Protein AF-A0A9P3Q7B0-F1 (afdb_monomer)

Foldseek 3Di:
DPVVVVVVVVVVVVVVVVVVVVVVVVVPVDDDCVVVVLLVLLCVLLVLLVVLLVVLVVLCVVCVVQQDPQLVVLSVQLVVLSVVLVVCVVPPSVSSSVSSNSSNVSSVVSVVRRVVSNVVCVVDDDD

Organism: NCBI:txid2871094

Secondary structure (DSSP, 8-state):
--HHHHHHHHHHHHHHHHHHHHHHHHT----SSHHHHHHHHHHHHHHHHHHHHHHHHHHHHHTTTT--HHHHHHHHHHHHHHHHHHHHHTT-HHHHHHHHHHHHHHHHHHHHHHHHHHHHHHHS---

pLDDT: mean 84.86, std 16.83, range [44.66, 98.56]

Mean predicted aligned error: 12.09 Å

Sequence (127 aa):
MIATCIGIAVVVIVALILLIRRRRRRRAARGHSDAGGRVDSLEQALSTADARLRQISDYVAKHRKAVGDQAQAQLEDAKRHLAAAHGKQASNEAEAIAYANRASVLAARAQELANADVVAAHRTPRR

Structure (mmCIF, N/CA/C/O backbone):
data_AF-A0A9P3Q7B0-F1
#
_entry.id   AF-A0A9P3Q7B0-F1
#
loop_
_atom_site.group_PDB
_atom_site.id
_atom_site.type_symbol
_atom_site.label_atom_id
_atom_site.label_alt_id
_atom_site.label_comp_id
_atom_site.label_asym_id
_atom_site.label_entity_id
_atom_site.label_seq_id
_atom_site.pdbx_PDB_ins_code
_atom_site.Cartn_x
_atom_site.Cartn_y
_atom_site.Cartn_z
_atom_site.occupancy
_atom_site.B_iso_or_equiv
_atom_site.auth_seq_id
_atom_site.auth_comp_id
_atom_site.auth_asym_id
_atom_site.auth_atom_id
_atom_site.pdbx_PDB_model_num
ATOM 1 N N . MET A 1 1 ? 18.758 -34.268 30.892 1.00 52.72 1 MET A N 1
ATOM 2 C CA . MET A 1 1 ? 18.808 -32.946 31.564 1.00 52.72 1 MET A CA 1
ATOM 3 C C . MET A 1 1 ? 18.527 -31.745 30.640 1.00 52.72 1 MET A C 1
ATOM 5 O O . MET A 1 1 ? 18.450 -30.642 31.151 1.00 52.72 1 MET A O 1
ATOM 9 N N . ILE A 1 2 ? 18.307 -31.915 29.323 1.00 48.97 2 ILE A N 1
ATOM 10 C CA . ILE A 1 2 ? 18.069 -30.788 28.384 1.00 48.97 2 ILE A CA 1
ATOM 11 C C . ILE A 1 2 ? 16.562 -30.480 28.192 1.00 48.97 2 ILE A C 1
ATOM 13 O O . ILE A 1 2 ? 16.186 -29.345 27.916 1.00 48.97 2 ILE A O 1
ATOM 17 N N . ALA A 1 3 ? 15.675 -31.458 28.421 1.00 48.75 3 ALA A N 1
ATOM 18 C CA . ALA A 1 3 ? 14.228 -31.314 28.200 1.00 48.75 3 ALA A CA 1
ATOM 19 C C . ALA A 1 3 ? 13.498 -30.440 29.245 1.00 48.75 3 ALA A C 1
ATOM 21 O O . ALA A 1 3 ? 12.457 -29.861 28.948 1.00 48.75 3 ALA A O 1
ATOM 22 N N . THR A 1 4 ? 14.045 -30.292 30.454 1.00 51.44 4 THR A N 1
ATOM 23 C CA . THR A 1 4 ? 13.454 -29.467 31.523 1.00 51.44 4 THR A CA 1
ATOM 24 C C . THR A 1 4 ? 13.692 -27.968 31.324 1.00 51.44 4 THR A C 1
ATOM 26 O O . THR A 1 4 ? 12.885 -27.155 31.772 1.00 51.44 4 THR A O 1
ATOM 29 N N . CYS A 1 5 ? 14.742 -27.581 30.593 1.00 49.06 5 CYS A N 1
ATOM 30 C CA . CYS A 1 5 ? 15.088 -26.174 30.367 1.00 49.06 5 CYS A CA 1
ATOM 31 C C . CYS A 1 5 ? 14.077 -25.452 29.457 1.00 49.06 5 CYS A C 1
ATOM 33 O O . CYS A 1 5 ? 13.822 -24.262 29.638 1.00 49.06 5 CYS A O 1
ATOM 35 N N . ILE A 1 6 ? 13.454 -26.175 28.519 1.00 59.09 6 ILE A N 1
ATOM 36 C CA . ILE A 1 6 ? 12.501 -25.607 27.552 1.00 59.09 6 ILE A CA 1
ATOM 37 C C . ILE A 1 6 ? 11.176 -25.255 28.239 1.00 59.09 6 ILE A C 1
ATOM 39 O O . ILE A 1 6 ? 10.628 -24.178 28.008 1.00 59.09 6 ILE A O 1
ATOM 43 N N . GLY A 1 7 ? 10.697 -26.115 29.144 1.00 58.34 7 GLY A N 1
ATOM 44 C CA . GLY A 1 7 ? 9.463 -25.863 29.893 1.00 58.34 7 GLY A CA 1
ATOM 45 C C . GLY A 1 7 ? 9.552 -24.600 30.751 1.00 58.34 7 GLY A C 1
ATOM 46 O O . GLY A 1 7 ? 8.640 -23.776 30.747 1.00 58.34 7 GLY A O 1
ATOM 47 N N . ILE A 1 8 ? 10.693 -24.391 31.415 1.00 69.44 8 ILE A N 1
ATOM 48 C CA . ILE A 1 8 ? 10.925 -23.207 32.252 1.00 69.44 8 ILE A CA 1
ATOM 49 C C . ILE A 1 8 ? 11.032 -21.946 31.387 1.00 69.44 8 ILE A C 1
ATOM 51 O O . ILE A 1 8 ? 10.427 -20.930 31.722 1.00 69.44 8 ILE A O 1
ATOM 55 N N . ALA A 1 9 ? 11.723 -22.010 30.244 1.00 66.12 9 ALA A N 1
ATOM 56 C CA . ALA A 1 9 ? 11.837 -20.874 29.332 1.00 66.12 9 ALA A CA 1
ATOM 57 C C . ALA A 1 9 ? 10.467 -20.420 28.799 1.00 66.12 9 ALA A C 1
ATOM 59 O O . ALA A 1 9 ? 10.179 -19.224 28.788 1.00 66.12 9 ALA A O 1
ATOM 60 N N . VAL A 1 10 ? 9.586 -21.359 28.434 1.00 72.06 10 VAL A N 1
ATOM 61 C CA . VAL A 1 10 ? 8.226 -21.041 27.969 1.00 72.06 10 VAL A CA 1
ATOM 62 C C . VAL A 1 10 ? 7.396 -20.413 29.088 1.00 72.06 10 VAL A C 1
ATOM 64 O O . VAL A 1 10 ? 6.738 -19.400 28.860 1.00 72.06 10 VAL A O 1
ATOM 67 N N . VAL A 1 11 ? 7.470 -20.939 30.314 1.00 77.19 11 VAL A N 1
ATOM 68 C CA . VAL A 1 11 ? 6.743 -20.376 31.464 1.00 77.19 11 VAL A CA 1
ATOM 69 C C . VAL A 1 11 ? 7.245 -18.974 31.809 1.00 77.19 11 VAL A C 1
ATOM 71 O O . VAL A 1 11 ? 6.433 -18.083 32.057 1.00 77.19 11 VAL A O 1
ATOM 74 N N . VAL A 1 12 ? 8.558 -18.739 31.760 1.00 78.69 12 VAL A N 1
ATOM 75 C CA . VAL A 1 12 ? 9.146 -17.414 31.997 1.00 78.69 12 VAL A CA 1
ATOM 76 C C . VAL A 1 12 ? 8.724 -16.440 30.906 1.00 78.69 12 VAL A C 1
ATOM 78 O O . VAL A 1 12 ? 8.290 -15.343 31.235 1.00 78.69 12 VAL A O 1
ATOM 81 N N . ILE A 1 13 ? 8.763 -16.834 29.630 1.00 78.56 13 ILE A N 1
ATOM 82 C CA . ILE A 1 13 ? 8.332 -15.989 28.507 1.00 78.56 13 ILE A CA 1
ATOM 83 C C . ILE A 1 13 ? 6.843 -15.653 28.625 1.00 78.56 13 ILE A C 1
ATOM 85 O O . ILE A 1 13 ? 6.466 -14.490 28.491 1.00 78.56 13 ILE A O 1
ATOM 89 N N . VAL A 1 14 ? 5.994 -16.629 28.950 1.00 81.25 14 VAL A N 1
ATOM 90 C CA . VAL A 1 14 ? 4.556 -16.408 29.159 1.00 81.25 14 VAL A CA 1
ATOM 91 C C . VAL A 1 14 ? 4.317 -15.498 30.365 1.00 81.25 14 VAL A C 1
ATOM 93 O O . VAL A 1 14 ? 3.534 -14.554 30.266 1.00 81.25 14 VAL A O 1
ATOM 96 N N . ALA A 1 15 ? 5.031 -15.696 31.474 1.00 80.81 15 ALA A N 1
ATOM 97 C CA . ALA A 1 15 ? 4.951 -14.826 32.643 1.00 80.81 15 ALA A CA 1
ATOM 98 C C . ALA A 1 15 ? 5.420 -13.396 32.328 1.00 80.81 15 ALA A C 1
ATOM 100 O O . ALA A 1 15 ? 4.790 -12.436 32.769 1.00 80.81 15 ALA A O 1
ATOM 101 N N . LEU A 1 16 ? 6.466 -13.235 31.512 1.00 79.62 16 LEU A N 1
ATOM 102 C CA . LEU A 1 16 ? 6.986 -11.939 31.075 1.00 79.62 16 LEU A CA 1
ATOM 103 C C . LEU A 1 16 ? 5.997 -11.235 30.141 1.00 79.62 16 LEU A C 1
ATOM 105 O O . LEU A 1 16 ? 5.725 -10.048 30.313 1.00 79.62 16 LEU A O 1
ATOM 109 N N . ILE A 1 17 ? 5.378 -11.971 29.215 1.00 79.88 17 ILE A N 1
ATOM 110 C CA . ILE A 1 17 ? 4.319 -11.469 28.332 1.00 79.88 17 ILE A CA 1
ATOM 111 C C . ILE A 1 17 ? 3.091 -11.054 29.151 1.00 79.88 17 ILE A C 1
ATOM 113 O O . ILE A 1 17 ? 2.539 -9.972 28.934 1.00 79.88 17 ILE A O 1
ATOM 117 N N . LEU A 1 18 ? 2.673 -11.861 30.130 1.00 81.69 18 LEU A N 1
ATOM 118 C CA . LEU A 1 18 ? 1.553 -11.539 31.015 1.00 81.69 18 LEU A CA 1
ATOM 119 C C . LEU A 1 18 ? 1.874 -10.354 31.931 1.00 81.69 18 LEU A C 1
ATOM 121 O O . LEU A 1 18 ? 1.006 -9.505 32.143 1.00 81.69 18 LEU A O 1
ATOM 125 N N . LEU A 1 19 ? 3.113 -10.225 32.410 1.00 76.19 19 LEU A N 1
ATOM 126 C CA . LEU A 1 19 ? 3.568 -9.071 33.184 1.00 76.19 19 LEU A CA 1
ATOM 127 C C . LEU A 1 19 ? 3.649 -7.809 32.330 1.00 76.19 19 LEU A C 1
ATOM 129 O O . LEU A 1 19 ? 3.211 -6.761 32.794 1.00 76.19 19 LEU A O 1
ATOM 133 N N . ILE A 1 20 ? 4.103 -7.882 31.077 1.00 73.50 20 ILE A N 1
ATOM 134 C CA . ILE A 1 20 ? 4.085 -6.745 30.147 1.00 73.50 20 ILE A CA 1
ATOM 135 C C . ILE A 1 20 ? 2.639 -6.350 29.824 1.00 73.50 20 ILE A C 1
ATOM 137 O O . ILE A 1 20 ? 2.316 -5.161 29.864 1.00 73.50 20 ILE A O 1
ATOM 141 N N . ARG A 1 21 ? 1.729 -7.311 29.601 1.00 69.94 21 ARG A N 1
ATOM 142 C CA . ARG A 1 21 ? 0.290 -7.031 29.430 1.00 69.94 21 ARG A CA 1
ATOM 143 C C . ARG A 1 21 ? -0.315 -6.413 30.690 1.00 69.94 21 ARG A C 1
ATOM 145 O O . ARG A 1 21 ? -1.076 -5.455 30.585 1.00 69.94 21 ARG A O 1
ATOM 152 N N . ARG A 1 22 ? 0.032 -6.899 31.886 1.00 66.88 22 ARG A N 1
ATOM 153 C CA . ARG A 1 22 ? -0.481 -6.380 33.167 1.00 66.88 22 ARG A CA 1
ATOM 154 C C . ARG A 1 22 ? 0.117 -5.015 33.515 1.00 66.88 22 ARG A C 1
ATOM 156 O O . ARG A 1 22 ? -0.589 -4.171 34.055 1.00 66.88 22 ARG A O 1
ATOM 163 N N . ARG A 1 23 ? 1.380 -4.755 33.164 1.00 55.44 23 ARG A N 1
ATOM 164 C CA . ARG A 1 23 ? 2.056 -3.461 33.353 1.00 55.44 23 ARG A CA 1
ATOM 165 C C . ARG A 1 23 ? 1.572 -2.424 32.335 1.00 55.44 23 ARG A C 1
ATOM 167 O O . ARG A 1 23 ? 1.398 -1.272 32.717 1.00 55.44 23 ARG A O 1
ATOM 174 N N . ARG A 1 24 ? 1.228 -2.838 31.104 1.00 54.94 24 ARG A N 1
ATOM 175 C CA . ARG A 1 24 ? 0.453 -2.011 30.157 1.00 54.94 24 ARG A CA 1
ATOM 176 C C . ARG A 1 24 ? -0.932 -1.670 30.717 1.00 54.94 24 ARG A C 1
ATOM 178 O O . ARG A 1 24 ? -1.316 -0.511 30.660 1.00 54.94 24 ARG A O 1
ATOM 185 N N . ARG A 1 25 ? -1.627 -2.618 31.364 1.00 52.28 25 ARG A N 1
ATOM 186 C CA . ARG A 1 25 ? -2.909 -2.340 32.049 1.00 52.28 25 ARG A CA 1
ATOM 187 C C . ARG A 1 25 ? -2.772 -1.398 33.254 1.00 52.28 25 ARG A C 1
ATOM 189 O O . ARG A 1 25 ? -3.683 -0.626 33.507 1.00 52.28 25 ARG A O 1
ATOM 196 N N . ARG A 1 26 ? -1.644 -1.399 33.979 1.00 46.22 26 ARG A N 1
ATOM 197 C CA . ARG A 1 26 ? -1.422 -0.479 35.119 1.00 46.22 26 ARG A CA 1
ATOM 198 C C . ARG A 1 26 ? -1.002 0.945 34.725 1.00 46.22 26 ARG A C 1
ATOM 200 O O . ARG A 1 26 ? -1.032 1.819 35.581 1.00 46.22 26 ARG A O 1
ATOM 207 N N . ARG A 1 27 ? -0.654 1.209 33.459 1.00 46.12 27 ARG A N 1
ATOM 208 C CA . ARG A 1 27 ? -0.485 2.585 32.944 1.00 46.12 27 ARG A CA 1
ATOM 209 C C . ARG A 1 27 ? -1.805 3.232 32.498 1.00 46.12 27 ARG A C 1
ATOM 211 O O . ARG A 1 27 ? -1.804 4.410 32.173 1.00 46.12 27 ARG A O 1
ATOM 218 N N . ALA A 1 28 ? -2.922 2.505 32.552 1.00 50.47 28 ALA A N 1
ATOM 219 C CA . ALA A 1 28 ? -4.246 2.985 32.150 1.00 50.47 28 ALA A CA 1
ATOM 220 C C . ALA A 1 28 ? -5.031 3.702 33.274 1.00 50.47 28 ALA A C 1
ATOM 222 O O . ALA A 1 28 ? -6.243 3.847 33.177 1.00 50.47 28 ALA A O 1
ATOM 223 N N . ALA A 1 29 ? -4.368 4.161 34.343 1.00 51.47 29 ALA A N 1
ATOM 224 C CA . ALA A 1 29 ? -5.009 4.880 35.453 1.00 51.47 29 ALA A CA 1
ATOM 225 C C . ALA A 1 29 ? -4.973 6.417 35.301 1.00 51.47 29 ALA A C 1
ATOM 227 O O . ALA A 1 29 ? -4.887 7.133 36.295 1.00 51.47 29 ALA A O 1
ATOM 228 N N . ARG A 1 30 ? -5.030 6.929 34.064 1.00 44.66 30 ARG A N 1
ATOM 229 C CA . ARG A 1 30 ? -5.356 8.333 33.748 1.00 44.66 30 ARG A CA 1
ATOM 230 C C . ARG A 1 30 ? -6.163 8.375 32.452 1.00 44.66 30 ARG A C 1
ATOM 232 O O . ARG A 1 30 ? -5.621 8.594 31.376 1.00 44.66 30 ARG A O 1
ATOM 239 N N . GLY A 1 31 ? -7.451 8.070 32.558 1.00 58.44 31 GLY A N 1
ATOM 240 C CA . GLY A 1 31 ? -8.392 8.170 31.449 1.00 58.44 31 GLY A CA 1
ATOM 241 C 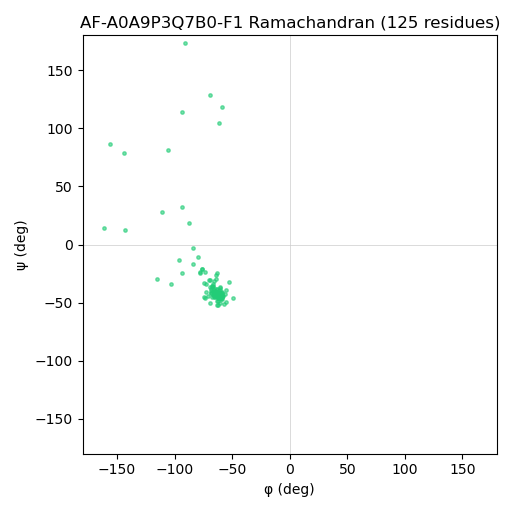C . GLY A 1 31 ? -9.091 9.524 31.448 1.00 58.44 31 GLY A C 1
ATOM 242 O O . GLY A 1 31 ? -9.868 9.780 32.361 1.00 58.44 31 GLY A O 1
ATOM 243 N N . HIS A 1 32 ? -8.831 10.345 30.421 1.00 49.97 32 HIS A N 1
ATOM 244 C CA . HIS A 1 32 ? -9.825 11.271 29.844 1.00 49.97 32 HIS A CA 1
ATOM 245 C C . HIS A 1 32 ? -9.494 11.784 28.412 1.00 49.97 32 HIS A C 1
ATOM 247 O O . HIS A 1 32 ? -10.115 12.730 27.946 1.00 49.97 32 HIS A O 1
ATOM 253 N N . SER A 1 33 ? -8.552 11.191 27.658 1.00 53.69 33 SER A N 1
ATOM 254 C CA . SER A 1 33 ? -8.261 11.654 26.272 1.00 53.69 33 SER A CA 1
ATOM 255 C C . SER A 1 33 ? -7.926 10.541 25.265 1.00 53.69 33 SER A C 1
ATOM 257 O O . SER A 1 33 ? -7.473 10.817 24.161 1.00 53.69 33 SER A O 1
ATOM 259 N N . ASP A 1 34 ? -8.164 9.274 25.614 1.00 60.72 34 ASP A N 1
ATOM 260 C CA . ASP A 1 34 ? -7.735 8.118 24.805 1.00 60.72 34 ASP A CA 1
ATOM 261 C C . ASP A 1 34 ? -8.640 7.850 23.585 1.00 60.72 34 ASP A C 1
ATOM 263 O O . ASP A 1 34 ? -8.197 7.261 22.610 1.00 60.72 34 ASP A O 1
ATOM 267 N N . ALA A 1 35 ? -9.903 8.294 23.605 1.00 61.56 35 ALA A N 1
ATOM 268 C CA . ALA A 1 35 ? -10.815 8.101 22.474 1.00 61.56 35 ALA A CA 1
ATOM 269 C C . ALA A 1 35 ? -10.495 9.036 21.295 1.00 61.56 35 ALA A C 1
ATOM 271 O O . ALA A 1 35 ? -10.417 8.564 20.168 1.00 61.56 35 ALA A O 1
ATOM 272 N N . GLY A 1 36 ? -10.249 10.325 21.563 1.00 64.69 36 GLY A N 1
ATOM 273 C CA . GLY A 1 36 ? -9.905 11.306 20.524 1.00 64.69 36 GLY A CA 1
ATOM 274 C C . GLY A 1 36 ? -8.605 10.945 19.811 1.00 64.69 36 GLY A C 1
ATOM 275 O O . GLY A 1 36 ? -8.603 10.742 18.606 1.00 64.69 36 GLY A O 1
ATOM 276 N N . GLY A 1 37 ? -7.532 10.699 20.572 1.00 71.19 37 GLY A N 1
ATOM 277 C CA . GLY A 1 37 ? -6.232 10.377 19.977 1.00 71.19 37 GLY A CA 1
ATOM 278 C C . GLY A 1 37 ? -6.200 9.070 19.174 1.00 71.19 37 GLY A C 1
ATOM 279 O O . GLY A 1 37 ? -5.380 8.939 18.264 1.00 71.19 37 GLY A O 1
ATOM 280 N N . ARG A 1 38 ? -7.075 8.098 19.473 1.00 74.00 38 ARG A N 1
ATOM 281 C CA . ARG A 1 38 ? -7.209 6.891 18.644 1.00 74.00 38 ARG A CA 1
ATOM 282 C C . ARG A 1 38 ? -7.926 7.183 17.331 1.00 74.00 38 ARG A C 1
ATOM 284 O O . ARG A 1 38 ? -7.381 6.810 16.296 1.00 74.00 38 ARG A O 1
ATOM 291 N N . VAL A 1 39 ? -9.043 7.913 17.377 1.00 75.19 39 VAL A N 1
ATOM 292 C CA . VAL A 1 39 ? -9.805 8.293 16.177 1.00 75.19 39 VAL A CA 1
ATOM 293 C C . VAL A 1 39 ? -8.938 9.136 15.244 1.00 75.19 39 VAL A C 1
ATOM 295 O O . VAL A 1 39 ? -8.862 8.837 14.055 1.00 75.19 39 VAL A O 1
ATOM 298 N N . ASP A 1 40 ? -8.183 10.089 15.797 1.00 83.62 40 ASP A N 1
ATOM 299 C CA . ASP A 1 40 ? -7.205 10.881 15.045 1.00 83.62 40 ASP A CA 1
ATOM 300 C C . ASP A 1 40 ? -6.132 9.985 14.397 1.00 83.62 40 ASP A C 1
ATOM 302 O O . ASP A 1 40 ? -5.772 10.156 13.232 1.00 83.62 40 ASP A O 1
ATOM 306 N N . SER A 1 41 ? -5.643 8.975 15.130 1.00 89.75 41 SER A N 1
ATOM 307 C CA . SER A 1 41 ? -4.657 8.014 14.610 1.00 89.75 41 SER A CA 1
ATOM 308 C C . SER A 1 41 ? -5.233 7.131 13.498 1.00 89.75 41 SER A C 1
ATOM 310 O O . SER A 1 41 ? -4.519 6.786 12.554 1.00 89.75 41 SER A O 1
ATOM 312 N N . LEU A 1 42 ? -6.507 6.743 13.603 1.00 93.56 42 LEU A N 1
ATOM 313 C CA . LEU A 1 42 ? -7.206 5.946 12.600 1.00 93.56 42 LEU A CA 1
ATOM 314 C C . LEU A 1 42 ? -7.441 6.741 11.320 1.00 93.56 42 LEU A C 1
ATOM 316 O O . LEU A 1 42 ? -7.083 6.256 10.247 1.00 93.56 42 LEU A O 1
ATOM 320 N N . GLU A 1 43 ? -7.993 7.950 11.423 1.00 94.94 43 GLU A N 1
ATOM 321 C CA . GLU A 1 43 ? -8.178 8.829 10.265 1.00 94.94 43 GLU A CA 1
ATOM 322 C C . GLU A 1 43 ? -6.845 9.140 9.589 1.00 94.94 43 GLU A C 1
ATOM 324 O O . GLU A 1 43 ? -6.738 9.042 8.365 1.00 94.94 43 GLU A O 1
ATOM 329 N N . GLN A 1 44 ? -5.798 9.432 10.365 1.00 96.50 44 GLN A N 1
ATOM 330 C CA . GLN A 1 44 ? -4.463 9.661 9.823 1.00 96.50 44 GLN A CA 1
ATOM 331 C C . GLN A 1 44 ? -3.928 8.429 9.076 1.00 96.50 44 GLN A C 1
ATOM 333 O O . GLN A 1 44 ? -3.373 8.564 7.979 1.00 96.50 44 GLN A O 1
ATOM 338 N N . ALA A 1 45 ? -4.079 7.228 9.644 1.00 96.62 45 ALA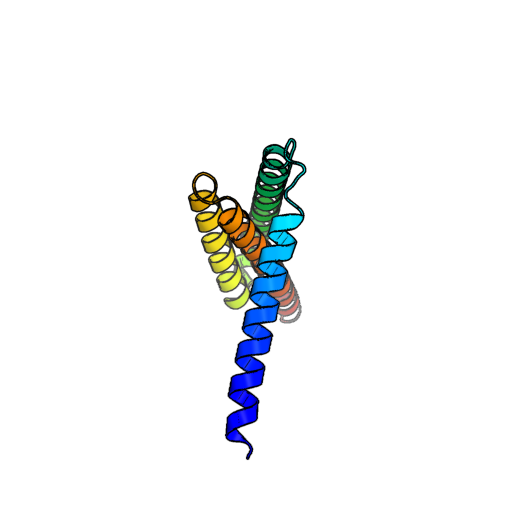 A N 1
ATOM 339 C CA . ALA A 1 45 ? -3.610 5.991 9.025 1.00 96.62 45 ALA A CA 1
ATOM 340 C C . ALA A 1 45 ? -4.378 5.662 7.735 1.00 96.62 45 ALA A C 1
ATOM 342 O O . ALA A 1 45 ? -3.751 5.308 6.734 1.00 96.62 45 ALA A O 1
ATOM 343 N N . LEU A 1 46 ? -5.708 5.811 7.741 1.00 97.75 46 LEU A N 1
ATOM 344 C CA . LEU A 1 46 ? -6.558 5.612 6.563 1.00 97.75 46 LEU A CA 1
ATOM 345 C C . LEU A 1 46 ? -6.221 6.625 5.471 1.00 97.75 46 LEU A C 1
ATOM 347 O O . LEU A 1 46 ? -5.859 6.220 4.373 1.00 97.75 46 LEU A O 1
ATOM 351 N N . SER A 1 47 ? -6.195 7.917 5.803 1.00 97.75 47 SER A N 1
ATOM 352 C CA . SER A 1 47 ? -5.851 8.993 4.867 1.00 97.75 47 SER A CA 1
ATOM 353 C C . SER A 1 47 ? -4.476 8.784 4.221 1.00 97.75 47 SER A C 1
ATOM 355 O O . SER A 1 47 ? -4.314 8.910 3.005 1.00 97.75 47 SER A O 1
ATOM 357 N N . THR A 1 48 ? -3.480 8.374 5.013 1.00 97.44 48 THR A N 1
ATOM 358 C CA . THR A 1 48 ? -2.141 8.050 4.498 1.00 97.44 48 THR A CA 1
ATOM 359 C C . THR A 1 48 ? -2.178 6.867 3.529 1.00 97.44 48 THR A C 1
ATOM 361 O O . THR A 1 48 ? -1.524 6.905 2.482 1.00 97.44 48 THR A O 1
ATOM 364 N N . ALA A 1 49 ? -2.921 5.812 3.868 1.00 97.94 49 ALA A N 1
ATOM 365 C CA . ALA A 1 49 ? -3.042 4.622 3.037 1.00 97.94 49 ALA A CA 1
ATOM 366 C C . ALA A 1 49 ? -3.796 4.913 1.731 1.00 97.94 49 ALA A C 1
ATOM 368 O O . ALA A 1 49 ? -3.307 4.535 0.667 1.00 97.94 49 ALA A O 1
ATOM 369 N N . ASP A 1 50 ? -4.914 5.637 1.799 1.00 98.31 50 ASP A N 1
ATOM 370 C CA . ASP A 1 50 ? -5.710 6.096 0.656 1.00 98.31 50 ASP A CA 1
ATOM 371 C C . ASP A 1 50 ? -4.875 6.938 -0.311 1.00 98.31 50 ASP A C 1
ATOM 373 O O . ASP A 1 50 ? -4.821 6.653 -1.510 1.00 98.31 50 ASP A O 1
ATOM 377 N N . ALA A 1 51 ? -4.169 7.948 0.208 1.00 98.31 51 ALA A N 1
ATOM 378 C CA . ALA A 1 51 ? -3.334 8.826 -0.603 1.00 98.31 51 ALA A CA 1
ATOM 379 C C . ALA A 1 51 ? -2.242 8.039 -1.343 1.00 98.31 51 ALA A C 1
ATOM 381 O O . ALA A 1 51 ? -2.064 8.198 -2.554 1.00 98.31 51 ALA A O 1
ATOM 382 N N . ARG A 1 52 ? -1.549 7.138 -0.633 1.00 97.75 52 ARG A N 1
ATOM 383 C CA . ARG A 1 52 ? -0.522 6.273 -1.229 1.00 97.75 52 ARG A CA 1
ATOM 384 C C . ARG A 1 52 ? -1.110 5.351 -2.283 1.00 97.75 52 ARG A C 1
ATOM 386 O O . ARG A 1 52 ? -0.528 5.232 -3.356 1.00 97.75 52 ARG A O 1
ATOM 393 N N . LEU A 1 53 ? -2.244 4.716 -1.990 1.00 98.19 53 LEU A N 1
ATOM 394 C CA . LEU A 1 53 ? -2.895 3.769 -2.887 1.00 98.19 53 LEU A CA 1
ATOM 395 C C . LEU A 1 53 ? -3.363 4.444 -4.179 1.00 98.19 53 LEU A C 1
ATOM 397 O O . LEU A 1 53 ? -3.179 3.892 -5.267 1.00 98.19 53 LEU A O 1
ATOM 401 N N . ARG A 1 54 ? -3.929 5.648 -4.066 1.00 98.25 54 ARG A N 1
ATOM 402 C CA . ARG A 1 54 ? -4.324 6.458 -5.217 1.00 98.25 54 ARG A CA 1
ATOM 403 C C . ARG A 1 54 ? -3.114 6.827 -6.068 1.00 98.25 54 ARG A C 1
ATOM 405 O O . ARG A 1 54 ? -3.125 6.564 -7.265 1.00 98.25 54 ARG A O 1
ATOM 412 N N . GLN A 1 55 ? -2.043 7.322 -5.446 1.00 97.94 55 GLN A N 1
ATOM 413 C CA . GLN A 1 55 ? -0.808 7.677 -6.145 1.00 97.94 55 GLN A CA 1
ATOM 414 C C . GLN A 1 55 ? -0.230 6.504 -6.952 1.00 97.94 55 GLN A C 1
ATOM 416 O O . GLN A 1 55 ? 0.076 6.669 -8.135 1.00 97.94 55 GLN A O 1
ATOM 421 N N . ILE A 1 56 ? -0.088 5.319 -6.346 1.00 97.88 56 ILE A N 1
ATOM 422 C CA . ILE A 1 56 ? 0.451 4.158 -7.068 1.00 97.88 56 ILE A CA 1
ATOM 423 C C . ILE A 1 56 ? -0.524 3.655 -8.137 1.00 97.88 56 ILE A C 1
ATOM 425 O O . ILE A 1 56 ? -0.090 3.280 -9.222 1.00 97.88 56 ILE A O 1
ATOM 429 N N . SER A 1 57 ? -1.836 3.689 -7.887 1.00 97.94 57 SER A N 1
ATOM 430 C CA . SER A 1 57 ? -2.835 3.289 -8.886 1.00 97.94 57 SER A CA 1
ATOM 431 C C . SER A 1 57 ? -2.758 4.175 -10.128 1.00 97.94 57 SER A C 1
ATOM 433 O O . SER A 1 57 ? -2.711 3.658 -11.245 1.00 97.94 57 SER A O 1
ATOM 435 N N . ASP A 1 58 ? -2.653 5.491 -9.936 1.00 98.06 58 ASP A N 1
ATOM 436 C CA . ASP A 1 58 ? -2.498 6.460 -11.021 1.00 98.06 58 ASP A CA 1
ATOM 437 C C . ASP A 1 58 ? -1.164 6.255 -11.763 1.00 98.06 58 ASP A C 1
ATOM 439 O O . ASP A 1 58 ? -1.112 6.266 -12.997 1.00 98.06 58 ASP A O 1
ATOM 443 N N . TYR A 1 59 ? -0.076 5.991 -11.029 1.00 96.81 59 TYR A N 1
ATOM 444 C CA . TYR A 1 59 ? 1.234 5.700 -11.616 1.00 96.81 59 TYR A CA 1
ATOM 445 C C . TYR A 1 59 ? 1.221 4.427 -12.476 1.00 96.81 59 TYR A C 1
ATOM 447 O O . TYR A 1 59 ? 1.724 4.444 -13.605 1.00 96.81 59 TYR A O 1
ATOM 455 N N . VAL A 1 60 ? 0.624 3.341 -11.972 1.00 96.69 60 VAL A N 1
ATOM 456 C CA . VAL A 1 60 ? 0.479 2.065 -12.689 1.00 96.69 60 VAL A CA 1
ATOM 457 C C . VAL A 1 60 ? -0.421 2.229 -13.909 1.00 96.69 60 VAL A C 1
ATOM 459 O O . VAL A 1 60 ? -0.092 1.710 -14.974 1.00 96.69 60 VAL A O 1
ATOM 462 N N . ALA A 1 61 ? -1.511 2.994 -13.804 1.00 96.56 61 ALA A N 1
ATOM 463 C CA . ALA A 1 61 ? -2.379 3.288 -14.941 1.00 96.56 61 ALA A CA 1
ATOM 464 C C . ALA A 1 61 ? -1.615 4.010 -16.064 1.00 96.56 61 ALA A C 1
ATOM 466 O O . ALA A 1 61 ? -1.724 3.630 -17.232 1.00 96.56 61 ALA A O 1
ATOM 467 N N . LYS A 1 62 ? -0.776 4.994 -15.714 1.00 96.69 62 LYS A N 1
ATOM 468 C CA . LYS A 1 62 ? 0.053 5.740 -16.673 1.00 96.69 62 LYS A CA 1
ATOM 469 C C . LYS A 1 62 ? 1.144 4.882 -17.324 1.00 96.69 62 LYS A C 1
ATOM 471 O O . LYS A 1 62 ? 1.428 5.053 -18.507 1.00 96.69 62 LYS A O 1
ATOM 476 N N . HIS A 1 63 ? 1.737 3.947 -16.582 1.00 95.44 63 HIS A N 1
ATOM 477 C CA . HIS A 1 63 ? 2.870 3.131 -17.039 1.00 95.44 63 HIS A CA 1
ATOM 478 C C . HIS A 1 63 ? 2.509 1.658 -17.255 1.00 95.44 63 HIS A C 1
ATOM 480 O O . HIS A 1 63 ? 3.373 0.787 -17.185 1.00 95.44 63 HIS A O 1
ATOM 486 N N . ARG A 1 64 ? 1.244 1.362 -17.574 1.00 92.38 64 ARG A N 1
ATOM 487 C CA . ARG A 1 64 ? 0.701 -0.007 -17.630 1.00 92.38 64 ARG A CA 1
ATOM 488 C C . ARG A 1 64 ? 1.505 -0.983 -18.494 1.0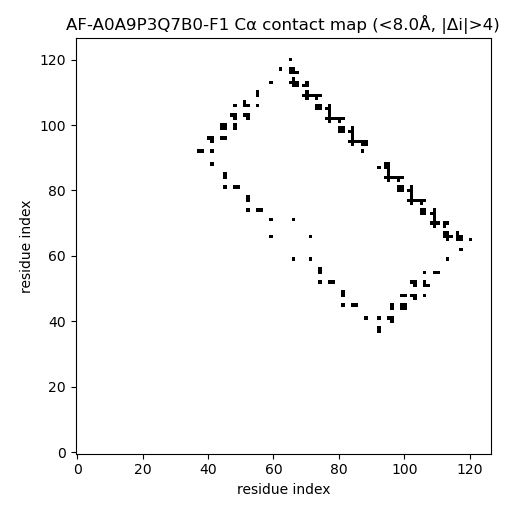0 92.38 64 ARG A C 1
ATOM 490 O O . ARG A 1 64 ? 1.536 -2.168 -18.202 1.00 92.38 64 ARG A O 1
ATOM 497 N N . LYS A 1 65 ? 2.133 -0.498 -19.572 1.00 93.31 65 LYS A N 1
ATOM 498 C CA . LYS A 1 65 ? 2.953 -1.324 -20.480 1.00 93.31 65 LYS A CA 1
ATOM 499 C C . LYS A 1 65 ? 4.332 -1.683 -19.917 1.00 93.31 65 LYS A C 1
ATOM 501 O O . LYS A 1 65 ? 4.963 -2.596 -20.436 1.00 93.31 65 LYS A O 1
ATOM 506 N N . ALA A 1 66 ? 4.816 -0.914 -18.947 1.00 93.75 66 ALA A N 1
ATOM 507 C CA . ALA A 1 66 ? 6.139 -1.068 -18.359 1.00 93.75 66 ALA A CA 1
ATOM 508 C C . ALA A 1 66 ? 6.084 -1.738 -16.982 1.00 93.75 66 ALA A C 1
ATOM 510 O O . ALA A 1 66 ? 6.989 -2.492 -16.669 1.00 93.75 66 ALA A O 1
ATOM 511 N N . VAL A 1 67 ? 5.034 -1.495 -16.190 1.00 96.50 67 VAL A N 1
ATOM 512 C CA . VAL A 1 67 ? 4.857 -2.083 -14.853 1.00 96.50 67 VAL A CA 1
ATOM 513 C C . VAL A 1 67 ? 4.574 -3.585 -14.939 1.00 96.50 67 VAL A C 1
ATOM 515 O O . VAL A 1 67 ? 3.654 -3.996 -15.646 1.00 96.50 67 VAL A O 1
ATOM 518 N N . GLY A 1 68 ? 5.330 -4.382 -14.184 1.00 94.75 68 GLY A N 1
ATOM 519 C CA . GLY A 1 68 ? 5.233 -5.836 -14.146 1.00 94.75 68 GLY A CA 1
ATOM 520 C C . GLY A 1 68 ? 4.275 -6.387 -13.085 1.00 94.75 68 GLY A C 1
ATOM 521 O O . GLY A 1 68 ? 3.754 -5.675 -12.221 1.00 94.75 68 GLY A O 1
ATOM 522 N N . ASP A 1 69 ? 4.072 -7.704 -13.132 1.00 96.44 69 ASP A N 1
ATOM 523 C CA . ASP A 1 69 ? 3.072 -8.414 -12.325 1.00 96.44 69 ASP A CA 1
ATOM 524 C C . ASP A 1 69 ? 3.338 -8.339 -10.814 1.00 96.44 69 ASP A C 1
ATOM 526 O O . ASP A 1 69 ? 2.404 -8.336 -10.018 1.00 96.44 69 ASP A O 1
ATOM 530 N N . GLN A 1 70 ? 4.603 -8.238 -10.391 1.00 96.00 70 GLN A N 1
ATOM 531 C CA . GLN A 1 70 ? 4.964 -8.126 -8.971 1.00 96.00 70 GLN A CA 1
ATOM 532 C C . GLN A 1 70 ? 4.459 -6.813 -8.355 1.00 96.00 70 GLN A C 1
ATOM 534 O O . GLN A 1 70 ? 3.904 -6.814 -7.254 1.00 96.00 70 GLN A O 1
ATOM 539 N N . ALA A 1 71 ? 4.615 -5.693 -9.069 1.00 97.44 71 ALA A N 1
ATOM 540 C CA . ALA A 1 71 ? 4.094 -4.402 -8.634 1.00 97.44 71 ALA A CA 1
ATOM 541 C C . ALA A 1 71 ? 2.558 -4.408 -8.597 1.00 97.44 71 ALA A C 1
ATOM 543 O O . ALA A 1 71 ? 1.957 -3.894 -7.652 1.00 97.44 71 ALA A O 1
ATOM 544 N N . GLN A 1 72 ? 1.923 -5.041 -9.591 1.00 97.31 72 GLN A N 1
ATOM 545 C CA . GLN A 1 72 ? 0.467 -5.195 -9.640 1.00 97.31 72 GLN A CA 1
ATOM 546 C C . GLN A 1 72 ? -0.056 -6.061 -8.490 1.00 97.31 72 GLN A C 1
ATOM 548 O O . GLN A 1 72 ? -1.011 -5.669 -7.827 1.00 97.31 72 GLN A O 1
ATOM 553 N N . ALA A 1 73 ? 0.593 -7.188 -8.191 1.00 97.94 73 ALA A N 1
ATOM 554 C CA . ALA A 1 73 ? 0.218 -8.054 -7.077 1.00 97.94 73 ALA A CA 1
ATOM 555 C C . ALA A 1 73 ? 0.263 -7.303 -5.738 1.00 97.94 73 ALA A C 1
ATOM 557 O O . ALA A 1 73 ? -0.694 -7.359 -4.968 1.00 97.94 73 ALA A O 1
ATOM 558 N N . GLN A 1 74 ? 1.325 -6.523 -5.494 1.00 96.88 74 GLN A N 1
ATOM 559 C CA . GLN A 1 74 ? 1.412 -5.723 -4.271 1.00 96.88 74 GLN A CA 1
ATOM 560 C C . GLN A 1 74 ? 0.379 -4.600 -4.206 1.00 96.88 74 GLN A C 1
ATOM 562 O O . GLN A 1 74 ? -0.117 -4.290 -3.123 1.00 96.88 74 GLN A O 1
ATOM 567 N N . LEU A 1 75 ? 0.025 -4.006 -5.347 1.00 98.12 75 LEU A N 1
ATOM 568 C CA . LEU A 1 75 ? -1.058 -3.033 -5.417 1.00 98.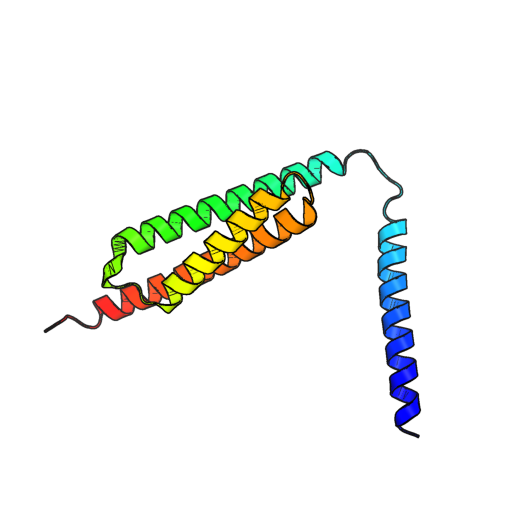12 75 LEU A CA 1
ATOM 569 C C . LEU A 1 75 ? -2.410 -3.671 -5.063 1.00 98.12 75 LEU A C 1
ATOM 571 O O . LEU A 1 75 ? -3.177 -3.099 -4.290 1.00 98.12 75 LEU A O 1
ATOM 575 N N . GLU A 1 76 ? -2.700 -4.860 -5.583 1.00 98.31 76 GLU A N 1
ATOM 576 C CA . GLU A 1 76 ? -3.943 -5.570 -5.275 1.00 98.31 76 GLU A CA 1
ATOM 577 C C . GLU A 1 76 ? -4.020 -5.990 -3.802 1.00 98.31 76 GLU A C 1
ATOM 579 O O . GLU A 1 76 ? -5.058 -5.806 -3.160 1.00 98.31 76 GLU A O 1
ATOM 584 N N . ASP A 1 77 ? -2.921 -6.461 -3.213 1.00 97.88 77 ASP A N 1
ATOM 585 C CA . ASP A 1 77 ? -2.884 -6.768 -1.781 1.00 97.88 77 ASP A CA 1
ATOM 586 C C . ASP A 1 77 ? -3.015 -5.502 -0.914 1.00 97.88 77 ASP A C 1
ATOM 588 O O . ASP A 1 77 ? -3.698 -5.522 0.117 1.00 97.88 77 ASP A O 1
ATOM 592 N N . ALA A 1 78 ? -2.453 -4.368 -1.351 1.00 98.25 78 ALA A N 1
ATOM 593 C CA . ALA A 1 78 ? -2.667 -3.078 -0.697 1.00 98.25 78 ALA A CA 1
ATOM 594 C C . ALA A 1 78 ? -4.152 -2.671 -0.715 1.00 98.25 78 ALA A C 1
ATOM 596 O O . ALA A 1 78 ? -4.693 -2.309 0.332 1.00 98.25 78 ALA A O 1
ATOM 597 N N . LYS A 1 79 ? -4.833 -2.797 -1.866 1.00 98.38 79 LYS A N 1
ATOM 598 C CA . LYS A 1 79 ? -6.279 -2.531 -2.006 1.00 98.38 79 LYS A CA 1
ATOM 599 C C . LYS A 1 79 ? -7.107 -3.411 -1.075 1.00 98.38 79 LYS A C 1
ATOM 601 O O . LYS A 1 79 ? -8.001 -2.916 -0.391 1.00 98.38 79 LYS A O 1
ATOM 606 N N . ARG A 1 80 ? -6.796 -4.710 -1.014 1.00 98.25 80 ARG A N 1
ATOM 607 C CA . ARG A 1 80 ? -7.487 -5.671 -0.138 1.00 98.25 80 ARG A CA 1
ATOM 608 C C . ARG A 1 80 ? -7.364 -5.288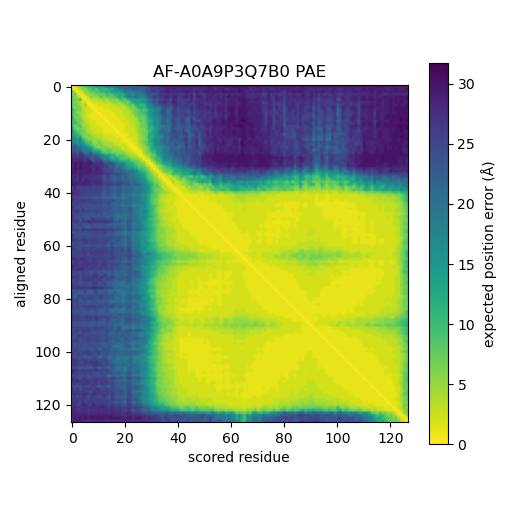 1.332 1.00 98.25 80 ARG A C 1
ATOM 610 O O . ARG A 1 80 ? -8.356 -5.322 2.057 1.00 98.25 80 ARG A O 1
ATOM 617 N N . HIS A 1 81 ? -6.169 -4.904 1.777 1.00 96.56 81 HIS A N 1
ATOM 618 C CA . HIS A 1 81 ? -5.981 -4.456 3.154 1.00 96.56 81 HIS A CA 1
ATOM 619 C C . HIS A 1 81 ? -6.674 -3.130 3.440 1.00 96.56 81 HIS A C 1
ATOM 621 O O . HIS A 1 81 ? -7.266 -3.000 4.506 1.00 96.56 81 HIS A O 1
ATOM 627 N N . LEU A 1 82 ? -6.678 -2.179 2.507 1.00 97.81 82 LEU A N 1
ATOM 628 C CA . LEU A 1 82 ? -7.399 -0.925 2.712 1.00 97.81 82 LEU A CA 1
ATOM 629 C C . LEU A 1 82 ? -8.915 -1.151 2.818 1.00 97.81 82 LEU A C 1
ATOM 631 O O . LEU A 1 82 ? -9.557 -0.633 3.728 1.00 97.81 82 LEU A O 1
ATOM 635 N N . ALA A 1 83 ? -9.477 -2.021 1.974 1.00 97.62 83 ALA A N 1
ATOM 636 C CA . ALA A 1 83 ? -10.879 -2.423 2.078 1.00 97.62 83 ALA A CA 1
ATOM 637 C C . ALA A 1 83 ? -11.194 -3.086 3.434 1.00 97.62 83 ALA A C 1
ATOM 639 O O . ALA A 1 83 ? -12.208 -2.773 4.062 1.00 97.62 83 ALA A 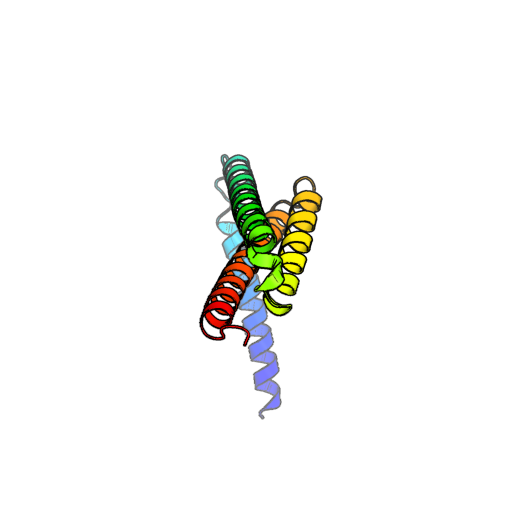O 1
ATOM 640 N N . ALA A 1 84 ? -10.305 -3.957 3.929 1.00 95.25 84 ALA A N 1
ATOM 641 C CA . ALA A 1 84 ? -10.439 -4.548 5.260 1.00 95.25 84 ALA A CA 1
ATOM 642 C C . ALA A 1 84 ? -10.351 -3.495 6.380 1.00 95.25 84 ALA A C 1
ATOM 644 O O . ALA A 1 84 ? -11.104 -3.582 7.350 1.00 95.25 84 ALA A O 1
ATOM 645 N N . ALA A 1 85 ? -9.484 -2.487 6.237 1.00 95.94 85 ALA A N 1
ATOM 646 C CA . ALA A 1 85 ? -9.359 -1.390 7.192 1.00 95.94 85 ALA A CA 1
ATOM 647 C C . ALA A 1 85 ? -10.676 -0.611 7.321 1.00 95.94 85 ALA A C 1
ATOM 649 O O . ALA A 1 85 ? -11.196 -0.477 8.429 1.00 95.94 85 ALA A O 1
ATOM 650 N N . HIS A 1 86 ? -11.270 -0.197 6.198 1.00 96.31 86 HIS A N 1
ATOM 651 C CA . HIS A 1 86 ? -12.570 0.481 6.198 1.00 96.31 86 HIS A CA 1
ATOM 652 C C . HIS A 1 86 ? -13.684 -0.396 6.778 1.00 96.31 86 HIS A C 1
ATOM 654 O O . HIS A 1 86 ? -14.471 0.069 7.599 1.00 96.31 86 HIS A O 1
ATOM 660 N N . GLY A 1 87 ? -13.715 -1.688 6.433 1.00 93.88 87 GLY A N 1
ATOM 661 C CA . GLY A 1 87 ? -14.698 -2.626 6.986 1.00 93.88 87 GLY A CA 1
ATOM 662 C C . GLY A 1 87 ? -14.587 -2.821 8.505 1.00 93.88 87 GLY A C 1
ATOM 663 O O . GLY A 1 87 ? -15.567 -3.176 9.163 1.00 93.88 87 GLY A O 1
ATOM 664 N N . LYS A 1 88 ? -13.406 -2.581 9.088 1.00 91.69 88 LYS A N 1
ATOM 665 C CA . LYS A 1 88 ? -13.166 -2.667 10.535 1.00 91.69 88 LYS A CA 1
ATOM 666 C C . LYS A 1 88 ? -13.264 -1.327 11.258 1.00 91.69 88 LYS A C 1
ATOM 668 O O . LYS A 1 88 ? -13.411 -1.348 12.474 1.00 91.69 88 LYS A O 1
ATOM 673 N N . GLN A 1 89 ? -13.274 -0.195 10.555 1.00 90.19 89 GLN A N 1
ATOM 674 C CA . GLN A 1 89 ? -13.243 1.151 11.142 1.00 90.19 89 GLN A CA 1
ATOM 675 C C . GLN A 1 89 ? -14.283 1.355 12.261 1.00 90.19 89 GLN A C 1
ATOM 677 O O . GLN A 1 89 ? -13.938 1.838 13.333 1.00 90.19 89 GLN A O 1
ATOM 682 N N . ALA A 1 90 ? -15.532 0.924 12.049 1.00 87.75 90 ALA A N 1
ATOM 683 C CA . ALA A 1 90 ? -16.620 1.101 13.020 1.00 87.75 90 ALA A CA 1
ATOM 684 C C . ALA A 1 90 ? -16.682 0.030 14.129 1.00 87.75 90 ALA A C 1
ATOM 686 O O . ALA A 1 90 ? -17.367 0.223 15.129 1.00 87.75 90 ALA A O 1
ATOM 687 N N . SER A 1 91 ? -16.017 -1.117 13.948 1.00 88.06 91 SER A N 1
ATOM 688 C CA . SER A 1 91 ? -16.178 -2.297 14.819 1.00 88.06 91 SER A CA 1
ATOM 689 C C . SER A 1 91 ? -14.914 -2.666 15.594 1.00 88.06 91 SER A C 1
ATOM 691 O O . SER A 1 91 ? -14.999 -3.210 16.694 1.00 88.06 91 SER A O 1
ATOM 693 N N . ASN A 1 92 ? -13.740 -2.381 15.033 1.00 87.31 92 ASN A N 1
ATOM 694 C CA . ASN A 1 92 ? -12.438 -2.650 15.621 1.00 87.31 92 ASN A CA 1
ATOM 695 C C . ASN A 1 92 ? -11.374 -1.707 15.035 1.00 87.31 92 ASN A C 1
ATOM 697 O O . ASN A 1 92 ? -10.647 -2.038 14.096 1.00 87.31 92 ASN A O 1
ATOM 701 N N . GLU A 1 93 ? -11.267 -0.530 15.641 1.00 90.31 93 GLU A N 1
ATOM 702 C CA . GLU A 1 93 ? -10.318 0.522 15.274 1.00 90.31 93 GLU A CA 1
ATOM 703 C C . GLU A 1 93 ? -8.851 0.053 15.275 1.00 90.31 93 GLU A C 1
ATOM 705 O O . GLU A 1 93 ? -8.086 0.394 14.375 1.00 90.31 93 GLU A O 1
ATOM 710 N N . ALA A 1 94 ? -8.447 -0.777 16.240 1.00 89.94 94 ALA A N 1
ATOM 711 C CA . ALA A 1 94 ? -7.070 -1.261 16.319 1.00 89.94 94 ALA A CA 1
ATOM 712 C C . ALA A 1 94 ? -6.705 -2.169 15.130 1.00 89.94 94 ALA A C 1
ATOM 714 O O . ALA A 1 94 ? -5.604 -2.062 14.583 1.00 89.94 94 ALA A O 1
ATOM 715 N N . GLU A 1 95 ? -7.624 -3.045 14.709 1.00 90.38 95 GLU A N 1
ATOM 716 C CA . GLU A 1 95 ? -7.452 -3.830 13.481 1.00 90.38 95 GLU A CA 1
ATOM 717 C C . GLU A 1 95 ? -7.479 -2.943 12.238 1.00 90.38 95 GLU A C 1
ATOM 719 O O . GLU A 1 95 ? -6.660 -3.142 11.342 1.00 90.38 95 GLU A O 1
ATOM 724 N N . ALA A 1 96 ? -8.360 -1.940 12.192 1.00 94.81 96 ALA A N 1
ATOM 725 C CA . ALA A 1 96 ? -8.428 -1.002 11.076 1.00 94.81 96 ALA A CA 1
ATOM 726 C C . ALA A 1 96 ? -7.101 -0.249 10.878 1.00 94.81 96 ALA A C 1
ATOM 728 O O . ALA A 1 96 ? -6.563 -0.238 9.771 1.00 94.81 96 ALA A O 1
ATOM 729 N N . ILE A 1 97 ? -6.504 0.270 11.958 1.00 95.38 97 ILE A N 1
ATOM 730 C CA . ILE A 1 97 ? -5.173 0.899 11.935 1.00 95.38 97 ILE A CA 1
ATOM 731 C C . ILE A 1 97 ? -4.108 -0.090 11.440 1.00 95.38 97 ILE A C 1
ATOM 733 O O . ILE A 1 97 ? -3.259 0.262 10.619 1.00 95.38 97 ILE A O 1
ATOM 737 N N . ALA A 1 98 ? -4.129 -1.338 11.919 1.00 96.06 98 ALA A N 1
ATOM 738 C CA . ALA A 1 98 ? -3.163 -2.351 11.494 1.00 96.06 98 ALA A CA 1
ATOM 739 C C . ALA A 1 98 ? -3.269 -2.651 9.988 1.00 96.06 98 ALA A C 1
ATOM 741 O O . ALA A 1 98 ? -2.244 -2.702 9.301 1.00 96.06 98 ALA A O 1
ATOM 742 N N . TYR A 1 99 ? -4.489 -2.795 9.465 1.00 96.75 99 TYR A N 1
ATOM 743 C CA . TYR A 1 99 ? -4.739 -2.991 8.038 1.00 96.75 99 TYR A CA 1
ATOM 744 C C . TYR A 1 99 ? -4.335 -1.769 7.199 1.00 96.75 99 TYR A C 1
ATOM 746 O O . TYR A 1 99 ? -3.668 -1.943 6.180 1.00 96.75 99 TYR A O 1
ATOM 754 N N . ALA A 1 100 ? -4.642 -0.547 7.642 1.00 97.62 100 ALA A N 1
ATOM 755 C CA . ALA A 1 100 ? -4.261 0.688 6.948 1.00 97.62 100 ALA A CA 1
ATOM 756 C C . ALA A 1 100 ? -2.731 0.857 6.860 1.00 97.62 100 ALA A C 1
ATOM 758 O O . ALA A 1 100 ? -2.171 1.153 5.800 1.00 97.62 100 ALA A O 1
ATOM 759 N N . ASN A 1 101 ? -2.020 0.569 7.953 1.00 97.19 101 ASN A N 1
ATOM 760 C CA . ASN A 1 101 ? -0.557 0.575 7.968 1.00 97.19 101 ASN A CA 1
ATOM 761 C C . ASN A 1 101 ? 0.028 -0.495 7.037 1.00 97.19 101 ASN A C 1
ATOM 763 O O . ASN A 1 101 ? 0.980 -0.233 6.299 1.00 97.19 101 ASN A O 1
ATOM 767 N N . ARG A 1 102 ? -0.559 -1.699 7.028 1.00 98.06 102 ARG A N 1
ATOM 768 C CA . ARG A 1 102 ? -0.164 -2.779 6.115 1.00 98.06 102 ARG A CA 1
ATOM 769 C 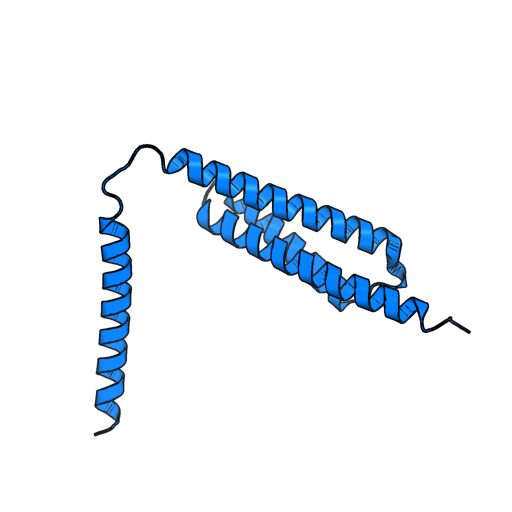C . ARG A 1 102 ? -0.366 -2.360 4.656 1.00 98.06 102 ARG A C 1
ATOM 771 O O . ARG A 1 102 ? 0.560 -2.517 3.865 1.00 98.06 102 ARG A O 1
ATOM 77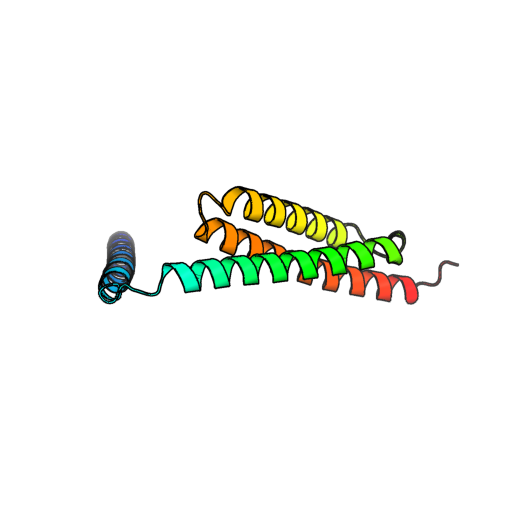8 N N . ALA A 1 103 ? -1.514 -1.768 4.323 1.00 98.25 103 ALA A N 1
ATOM 779 C CA . ALA A 1 103 ? -1.799 -1.228 2.995 1.00 98.25 103 ALA A CA 1
ATOM 780 C C . ALA A 1 103 ? -0.766 -0.167 2.579 1.00 98.25 103 ALA A C 1
ATOM 782 O O . ALA A 1 103 ? -0.221 -0.244 1.482 1.00 98.25 103 ALA A O 1
ATOM 783 N N . SER A 1 104 ? -0.406 0.753 3.480 1.00 97.75 104 SER A N 1
ATOM 784 C CA . SER A 1 104 ? 0.616 1.783 3.227 1.00 97.75 104 SER A CA 1
ATOM 785 C C . SER A 1 104 ? 2.005 1.213 2.916 1.00 97.75 104 SER A C 1
ATOM 787 O O . SER A 1 104 ? 2.726 1.769 2.083 1.00 97.75 104 SER A O 1
ATOM 789 N N . VAL A 1 105 ? 2.396 0.117 3.579 1.00 98.19 105 VAL A N 1
ATOM 790 C CA . VAL A 1 105 ? 3.669 -0.582 3.324 1.00 98.19 105 VAL A CA 1
ATOM 791 C C . VAL A 1 105 ? 3.637 -1.305 1.980 1.00 98.19 105 VAL A C 1
ATOM 793 O O . VAL A 1 105 ? 4.602 -1.227 1.221 1.00 98.19 105 VAL A O 1
ATOM 796 N N . LEU A 1 106 ? 2.537 -1.994 1.666 1.00 98.56 106 LEU A N 1
ATOM 797 C CA . LEU A 1 106 ? 2.382 -2.680 0.382 1.00 98.56 106 LEU A CA 1
ATOM 798 C C . LEU A 1 106 ? 2.345 -1.693 -0.789 1.00 98.56 106 LEU A C 1
ATOM 800 O O . LEU A 1 106 ? 3.021 -1.922 -1.786 1.00 98.56 106 LEU A O 1
ATOM 804 N N . ALA A 1 107 ? 1.653 -0.560 -0.640 1.00 98.25 107 ALA A N 1
ATOM 805 C CA . ALA A 1 107 ? 1.631 0.505 -1.640 1.00 98.25 107 ALA A CA 1
ATOM 806 C C . ALA A 1 107 ? 3.032 1.092 -1.888 1.00 98.25 107 ALA A C 1
ATOM 808 O O . ALA A 1 107 ? 3.407 1.323 -3.036 1.00 98.25 107 ALA A O 1
ATOM 809 N N . ALA A 1 108 ? 3.838 1.275 -0.835 1.00 97.94 108 ALA A N 1
ATOM 810 C CA . ALA A 1 108 ? 5.225 1.721 -0.982 1.00 97.94 108 ALA A CA 1
ATOM 811 C C . ALA A 1 108 ? 6.080 0.702 -1.756 1.00 97.94 108 ALA A C 1
ATOM 813 O O . ALA A 1 108 ? 6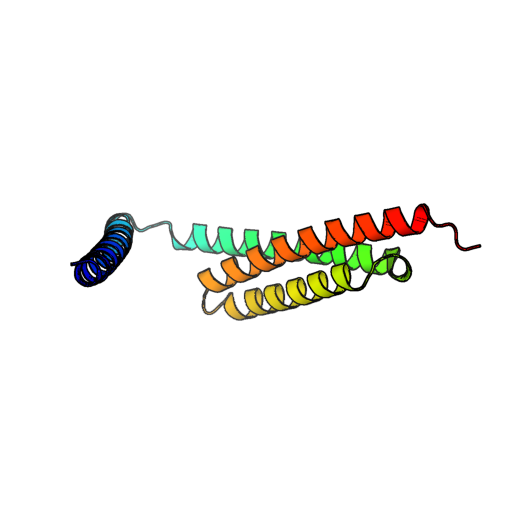.787 1.079 -2.686 1.00 97.94 108 ALA A O 1
ATOM 814 N N . ARG A 1 109 ? 5.956 -0.595 -1.443 1.00 98.25 109 ARG A N 1
ATOM 815 C CA . ARG A 1 109 ? 6.646 -1.659 -2.193 1.00 98.25 109 ARG A CA 1
ATOM 816 C C . ARG A 1 109 ? 6.197 -1.726 -3.649 1.00 98.25 109 ARG A C 1
ATOM 818 O O . ARG A 1 109 ? 7.029 -1.878 -4.536 1.00 98.25 109 ARG A O 1
ATOM 825 N N . ALA A 1 110 ? 4.895 -1.597 -3.902 1.00 98.19 110 ALA A N 1
ATOM 826 C CA . ALA A 1 110 ? 4.354 -1.548 -5.255 1.00 98.19 110 ALA A CA 1
ATOM 827 C C . ALA A 1 110 ? 4.956 -0.379 -6.051 1.00 98.19 110 ALA A C 1
ATOM 829 O O . ALA A 1 110 ? 5.322 -0.560 -7.208 1.00 98.19 110 ALA A O 1
ATOM 830 N N . GLN A 1 111 ? 5.132 0.788 -5.424 1.00 97.75 111 GLN A N 1
ATOM 831 C CA . GLN A 1 111 ? 5.800 1.938 -6.038 1.00 97.75 111 GLN A CA 1
ATOM 832 C C . GLN A 1 111 ? 7.277 1.678 -6.340 1.00 97.75 111 GLN A C 1
ATOM 834 O O . GLN A 1 111 ? 7.728 2.005 -7.435 1.00 97.75 111 GLN A O 1
ATOM 839 N N . GLU A 1 112 ? 8.030 1.093 -5.408 1.00 97.88 112 GLU A N 1
ATOM 840 C CA . GLU A 1 112 ? 9.439 0.738 -5.626 1.00 97.88 112 GLU A CA 1
ATOM 841 C C . GLU A 1 112 ? 9.599 -0.228 -6.810 1.00 97.88 112 GLU A C 1
ATOM 843 O O . GLU A 1 112 ? 10.415 0.021 -7.700 1.00 97.88 112 GLU A O 1
ATOM 848 N N . LEU A 1 113 ? 8.774 -1.279 -6.859 1.00 98.12 113 LEU A N 1
ATOM 849 C CA . LEU A 1 113 ? 8.758 -2.252 -7.954 1.00 98.12 113 LEU A CA 1
ATOM 850 C C . LEU A 1 113 ? 8.363 -1.597 -9.282 1.00 98.12 113 LEU A C 1
ATOM 852 O O . LEU A 1 113 ? 9.086 -1.724 -10.265 1.00 98.12 113 LEU A O 1
ATOM 856 N N . ALA A 1 114 ? 7.276 -0.821 -9.299 1.00 97.50 114 ALA A N 1
ATOM 857 C CA . ALA A 1 114 ? 6.810 -0.142 -10.505 1.00 97.50 114 ALA A CA 1
ATOM 858 C C . ALA A 1 114 ? 7.861 0.836 -11.056 1.00 97.50 114 ALA A C 1
ATOM 860 O O . ALA A 1 114 ? 8.054 0.918 -12.268 1.00 97.50 114 ALA A O 1
ATOM 861 N N . ASN A 1 115 ? 8.572 1.554 -10.182 1.00 96.44 115 ASN A N 1
ATOM 862 C CA . ASN A 1 115 ? 9.662 2.438 -10.589 1.00 96.44 115 ASN A CA 1
ATOM 863 C C . ASN A 1 115 ? 10.821 1.647 -11.217 1.00 96.44 115 ASN A C 1
ATOM 865 O O . ASN A 1 115 ? 11.358 2.063 -12.245 1.00 96.44 115 ASN A O 1
ATOM 869 N N . ALA A 1 116 ? 11.203 0.513 -10.618 1.00 97.06 116 ALA A N 1
ATOM 870 C CA . ALA A 1 116 ? 12.252 -0.354 -11.150 1.00 97.06 116 ALA A CA 1
ATOM 871 C C . ALA A 1 116 ? 11.876 -0.915 -12.531 1.00 97.06 116 ALA A C 1
ATOM 873 O O . ALA A 1 116 ? 12.691 -0.860 -13.455 1.00 97.06 116 ALA A O 1
ATOM 874 N N . ASP A 1 117 ? 10.630 -1.362 -12.690 1.00 95.94 117 ASP A N 1
ATOM 875 C CA . ASP A 1 117 ? 10.091 -1.880 -13.948 1.00 95.94 117 ASP A CA 1
ATOM 876 C C . ASP A 1 117 ? 10.112 -0.814 -15.053 1.00 95.94 117 ASP A C 1
ATOM 878 O O . ASP A 1 117 ? 10.578 -1.055 -16.169 1.00 95.94 117 ASP A O 1
ATOM 882 N N . VAL A 1 118 ? 9.681 0.411 -14.731 1.00 96.50 118 VAL A N 1
ATOM 883 C CA . VAL A 1 118 ? 9.714 1.543 -15.664 1.00 96.50 118 VAL A CA 1
ATOM 884 C C . VAL A 1 118 ? 11.145 1.860 -16.088 1.00 96.50 118 VAL A C 1
ATOM 886 O O . VAL A 1 118 ? 11.401 2.019 -17.282 1.00 96.50 118 VAL A O 1
ATOM 889 N N . VAL A 1 119 ? 12.097 1.921 -15.155 1.00 95.38 119 VAL A N 1
ATOM 890 C CA . VAL A 1 119 ? 13.510 2.169 -15.486 1.00 95.38 119 VAL A CA 1
ATOM 891 C C . VAL A 1 119 ? 14.076 1.058 -16.374 1.00 95.38 119 VAL A C 1
ATOM 893 O O . VAL A 1 119 ? 14.773 1.356 -17.345 1.00 95.38 119 VAL A O 1
ATOM 896 N N . ALA A 1 120 ? 13.765 -0.207 -16.085 1.00 93.75 120 ALA A N 1
ATOM 897 C CA . ALA A 1 120 ? 14.190 -1.338 -16.904 1.00 93.75 120 ALA A CA 1
ATOM 898 C C . ALA A 1 120 ? 13.624 -1.250 -18.331 1.00 93.75 120 ALA A C 1
ATOM 900 O O . ALA A 1 120 ? 14.376 -1.376 -19.298 1.00 93.75 120 ALA A O 1
ATOM 901 N N . ALA A 1 121 ? 12.335 -0.930 -18.475 1.00 92.31 121 ALA A N 1
ATOM 902 C CA . ALA A 1 121 ? 11.685 -0.776 -19.774 1.00 92.31 121 ALA A CA 1
ATOM 903 C C . ALA A 1 121 ? 12.311 0.339 -20.632 1.00 92.31 121 ALA A C 1
ATOM 905 O O . ALA A 1 121 ? 12.434 0.178 -21.843 1.00 92.31 121 ALA A O 1
ATOM 906 N N . HIS A 1 122 ? 12.752 1.446 -20.024 1.00 90.19 122 HIS A N 1
ATOM 907 C CA . HIS A 1 122 ? 13.442 2.520 -20.751 1.00 90.19 122 HIS A CA 1
ATOM 908 C C . HIS A 1 122 ? 14.846 2.117 -21.226 1.00 90.19 122 HIS A C 1
ATOM 910 O O . HIS A 1 122 ? 15.304 2.602 -22.258 1.00 90.19 122 HIS A O 1
ATOM 916 N N . ARG A 1 123 ? 15.538 1.234 -20.493 1.00 88.88 123 ARG A N 1
ATOM 917 C CA . ARG A 1 123 ? 16.877 0.739 -20.867 1.00 88.88 123 ARG A CA 1
ATOM 918 C C . ARG A 1 123 ? 16.842 -0.291 -21.990 1.00 88.88 123 ARG A C 1
ATOM 920 O O . ARG A 1 123 ? 17.858 -0.487 -22.652 1.00 88.88 123 ARG A O 1
ATOM 927 N N . THR A 1 124 ? 15.703 -0.943 -22.206 1.00 78.06 124 THR A N 1
ATOM 928 C CA . THR A 1 124 ? 15.499 -1.905 -23.291 1.00 78.06 124 THR A CA 1
ATOM 929 C C . THR A 1 124 ? 14.631 -1.269 -24.379 1.00 78.06 124 THR A C 1
ATOM 931 O O . THR A 1 124 ? 13.422 -1.512 -24.413 1.00 78.06 124 THR A O 1
ATOM 934 N N . PRO A 1 125 ? 15.204 -0.443 -25.280 1.00 65.44 125 PRO A N 1
ATOM 935 C CA . PRO A 1 125 ? 14.459 0.041 -26.431 1.00 65.44 125 PRO A CA 1
ATOM 936 C C . PRO A 1 125 ? 14.000 -1.178 -27.232 1.00 65.44 125 PRO A C 1
ATOM 938 O O . PRO A 1 125 ? 14.819 -1.991 -27.665 1.00 65.44 125 PRO A O 1
ATOM 941 N N . ARG A 1 126 ? 12.680 -1.341 -27.364 1.00 63.81 126 ARG A N 1
ATOM 942 C CA . ARG A 1 126 ? 12.080 -2.402 -28.177 1.00 63.81 126 ARG A CA 1
ATOM 943 C C . ARG A 1 126 ? 12.534 -2.175 -29.624 1.00 63.81 126 ARG A C 1
ATOM 945 O O . ARG A 1 126 ? 12.089 -1.209 -30.238 1.00 63.81 126 ARG A O 1
ATOM 952 N N . ARG A 1 127 ? 13.485 -2.990 -30.093 1.00 58.44 127 ARG A N 1
ATOM 953 C CA . ARG A 1 127 ? 13.864 -3.092 -31.508 1.00 58.44 127 ARG A CA 1
ATOM 954 C C . ARG A 1 127 ? 12.783 -3.822 -32.289 1.00 58.44 127 ARG A C 1
ATOM 956 O O . ARG A 1 127 ? 12.159 -4.727 -31.690 1.00 58.44 127 ARG A O 1
#

Solvent-accessible surface area (backbone atoms only — not comparable to full-atom values): 6638 Å² total; per-residue (Å²): 132,72,76,64,57,56,59,52,52,52,53,51,51,51,50,50,52,51,47,51,54,50,52,56,57,66,68,62,85,75,83,89,62,70,67,60,60,47,53,54,50,37,53,50,30,42,52,52,19,52,53,44,44,51,52,41,50,53,51,44,64,76,38,54,93,40,41,49,69,70,21,51,53,30,40,52,54,16,50,53,27,38,55,52,11,62,72,21,49,91,80,37,50,72,59,12,34,51,25,11,50,50,13,37,53,29,26,50,51,15,42,56,43,30,51,50,29,41,53,52,46,69,74,51,74,85,126

Radius of gyration: 21.8 Å; Cα contacts (8 Å, |Δi|>4): 103; chains: 1; bounding box: 35×45×67 Å

Nearest PDB structures (foldseek):
  5woa-assembly1_A  TM=3.582E-01  e=9.370E+00  Rattus norvegicus